Protein AF-A0A1I5MPV5-F1 (afdb_monomer)

pLDDT: mean 90.68, std 7.46, range [56.19, 98.19]

Mean predicted aligned error: 5.17 Å

Sequence (100 aa):
MLGVLQIGEAIRPFLQAYEMVGAALGLFIAYLAYRGYRRNDSRPMLYLAIGFGIILGLPVPIVVITLLFPSLSEPLVQALIQTLEIAGLLCIIYALRMEP

InterPro domains:
  IPR055943 Protein of unknown function DUF7521 [PF24365] (19-96)

Structure (mmCIF, N/CA/C/O backbone):
data_AF-A0A1I5MPV5-F1
#
_entry.id   AF-A0A1I5MPV5-F1
#
loop_
_atom_site.group_PDB
_atom_site.id
_atom_site.type_symbol
_atom_site.label_atom_id
_atom_site.label_alt_id
_atom_site.label_comp_id
_atom_site.label_asym_id
_atom_site.label_entity_id
_atom_site.label_seq_id
_atom_site.pdbx_PDB_ins_code
_a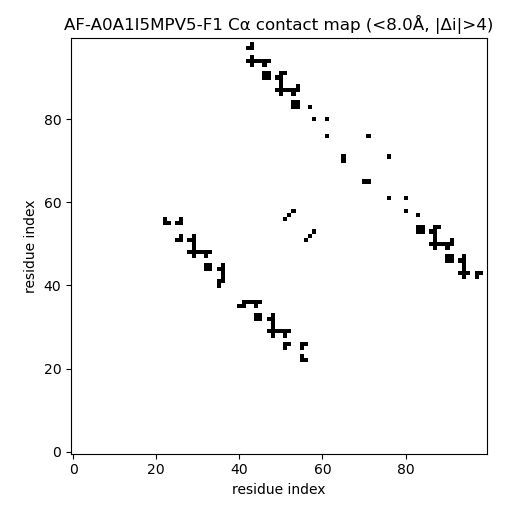tom_site.Cartn_x
_atom_site.Cartn_y
_atom_site.Cartn_z
_atom_site.occupancy
_atom_site.B_iso_or_equiv
_atom_site.auth_seq_id
_atom_site.auth_comp_id
_atom_site.auth_asym_id
_atom_site.auth_atom_id
_atom_site.pdbx_PDB_model_num
ATOM 1 N N . MET A 1 1 ? 27.837 -17.923 -14.573 1.00 62.72 1 MET A N 1
ATOM 2 C CA . MET A 1 1 ? 27.013 -16.691 -14.611 1.00 62.72 1 MET A CA 1
ATOM 3 C C . MET A 1 1 ? 25.720 -16.854 -15.415 1.00 62.72 1 MET A C 1
ATOM 5 O O . MET A 1 1 ? 24.689 -16.462 -14.894 1.00 62.72 1 MET A O 1
ATOM 9 N N . LEU A 1 2 ? 25.722 -17.487 -16.601 1.00 68.06 2 LEU A N 1
ATOM 10 C CA . LEU A 1 2 ? 24.506 -17.680 -17.423 1.00 68.06 2 LEU A CA 1
ATOM 11 C C . LEU A 1 2 ? 23.365 -18.451 -16.723 1.00 68.06 2 LEU A C 1
ATOM 13 O O . LEU A 1 2 ? 22.214 -18.041 -16.815 1.00 68.06 2 LEU A O 1
ATOM 17 N N . GLY A 1 3 ? 23.676 -19.499 -15.950 1.00 73.50 3 GLY A N 1
ATOM 18 C CA . GLY A 1 3 ? 22.652 -20.263 -15.217 1.00 73.50 3 GLY A CA 1
ATOM 19 C C . GLY A 1 3 ? 21.929 -19.471 -14.116 1.00 73.50 3 GLY A C 1
ATOM 20 O O . GLY A 1 3 ? 20.740 -19.667 -13.910 1.00 73.50 3 GLY A O 1
ATOM 21 N N . VAL A 1 4 ? 22.609 -18.530 -13.448 1.00 71.44 4 VAL A N 1
ATOM 22 C CA . VAL A 1 4 ? 22.002 -17.690 -12.392 1.00 71.44 4 VAL A CA 1
ATOM 23 C C . VAL A 1 4 ? 21.031 -16.671 -12.991 1.00 71.44 4 VAL A C 1
ATOM 25 O O . VAL A 1 4 ? 19.954 -16.458 -12.445 1.00 71.44 4 VAL A O 1
ATOM 28 N N . LEU A 1 5 ? 21.379 -16.088 -14.144 1.00 76.12 5 LEU A N 1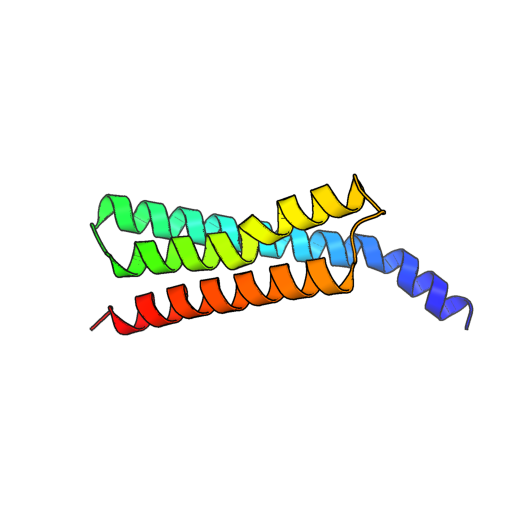
ATOM 29 C CA . LEU A 1 5 ? 20.504 -15.159 -14.867 1.00 76.12 5 LEU A CA 1
ATOM 30 C C . LEU A 1 5 ? 19.230 -15.860 -15.361 1.00 76.12 5 LEU A C 1
ATOM 32 O O . LEU A 1 5 ? 18.139 -15.318 -15.229 1.00 76.12 5 LEU A O 1
ATOM 36 N N . GLN A 1 6 ? 19.357 -17.094 -15.854 1.00 78.94 6 GLN A N 1
ATOM 37 C CA . GLN A 1 6 ? 18.223 -17.885 -16.336 1.00 78.94 6 GLN A CA 1
ATOM 38 C C . GLN A 1 6 ? 17.263 -18.298 -15.207 1.00 78.94 6 GLN A C 1
ATOM 40 O O . GLN A 1 6 ? 16.048 -18.288 -15.393 1.00 78.94 6 GLN A O 1
ATOM 45 N N . ILE A 1 7 ? 17.801 -18.610 -14.024 1.00 79.88 7 ILE A N 1
ATOM 46 C CA . ILE A 1 7 ? 17.002 -18.867 -12.818 1.00 79.88 7 ILE A CA 1
ATOM 47 C C . ILE A 1 7 ? 16.273 -17.590 -12.372 1.00 79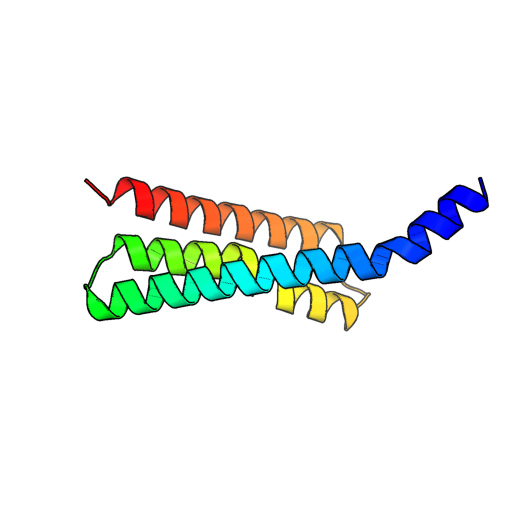.88 7 ILE A C 1
ATOM 49 O O . ILE A 1 7 ? 15.095 -17.653 -12.030 1.00 79.88 7 ILE A O 1
ATOM 53 N N . GLY A 1 8 ? 16.941 -16.432 -12.423 1.00 78.62 8 GLY A N 1
ATOM 54 C CA . GLY A 1 8 ? 16.335 -15.140 -12.096 1.00 78.62 8 GLY A CA 1
ATOM 55 C C . GLY A 1 8 ? 15.103 -14.840 -12.951 1.00 78.62 8 GLY A C 1
ATOM 56 O O . GLY A 1 8 ? 14.029 -14.587 -12.409 1.00 78.62 8 GLY A O 1
ATOM 57 N N . GLU A 1 9 ? 15.224 -14.949 -14.276 1.00 84.75 9 GLU A N 1
ATOM 58 C CA . GLU A 1 9 ? 14.111 -14.703 -15.205 1.00 84.75 9 GLU A CA 1
ATOM 59 C C . GLU A 1 9 ? 12.943 -15.687 -15.025 1.00 84.75 9 GLU A C 1
ATOM 61 O O . GLU A 1 9 ? 11.784 -15.290 -15.126 1.00 84.75 9 GLU A O 1
ATOM 66 N N . ALA A 1 10 ? 13.224 -16.950 -14.688 1.00 86.94 10 ALA A N 1
ATOM 67 C CA . ALA A 1 10 ? 12.181 -17.942 -14.434 1.00 86.94 10 ALA A CA 1
ATOM 68 C C . ALA A 1 10 ? 11.373 -17.653 -13.154 1.00 86.94 10 ALA A C 1
ATOM 70 O O . ALA A 1 10 ? 10.197 -18.006 -13.082 1.00 86.94 10 ALA A O 1
ATOM 71 N N . ILE A 1 11 ? 11.987 -17.018 -12.148 1.00 89.94 11 ILE A N 1
ATOM 72 C CA . ILE A 1 11 ? 11.383 -16.794 -10.825 1.00 89.94 11 ILE A CA 1
ATOM 73 C C . ILE A 1 11 ? 10.679 -15.431 -10.725 1.00 89.94 11 ILE A C 1
ATOM 75 O O . ILE A 1 11 ? 9.689 -15.319 -10.002 1.00 89.94 11 ILE A O 1
ATOM 79 N N . ARG A 1 12 ? 11.116 -14.411 -11.477 1.00 87.75 12 ARG A N 1
ATOM 80 C CA . ARG A 1 12 ? 10.491 -13.070 -11.511 1.00 87.75 12 ARG A CA 1
ATOM 81 C C . ARG A 1 12 ? 8.951 -13.074 -11.548 1.00 87.75 12 ARG A C 1
ATOM 83 O O . ARG A 1 12 ? 8.362 -12.435 -10.677 1.00 87.75 12 ARG A O 1
ATOM 90 N N . PRO A 1 13 ? 8.273 -13.781 -12.476 1.00 87.00 13 PRO A N 1
ATOM 91 C CA . PRO A 1 13 ? 6.810 -13.753 -12.531 1.00 87.00 13 PRO A CA 1
ATOM 92 C C . PRO A 1 13 ? 6.162 -14.386 -11.294 1.00 87.00 13 PRO A C 1
ATOM 94 O O . PRO A 1 13 ? 5.105 -13.935 -10.860 1.00 87.00 13 PRO A O 1
ATOM 97 N N . PHE A 1 14 ? 6.798 -15.397 -10.694 1.00 90.06 14 PHE A N 1
ATOM 98 C CA . PHE A 1 14 ? 6.311 -16.013 -9.460 1.00 90.06 14 PHE A CA 1
ATOM 99 C C . PHE A 1 14 ? 6.428 -15.066 -8.266 1.00 90.06 14 PHE A C 1
ATOM 101 O O . PHE A 1 14 ? 5.496 -14.994 -7.469 1.00 90.06 14 PHE A O 1
ATOM 108 N N . LEU A 1 15 ? 7.532 -14.319 -8.156 1.00 89.00 15 LEU A N 1
ATOM 109 C CA . LEU A 1 15 ? 7.698 -13.302 -7.111 1.00 89.00 15 LEU A CA 1
ATOM 110 C C . LEU A 1 15 ? 6.649 -12.202 -7.248 1.00 89.00 15 LEU A C 1
ATOM 112 O O . LEU A 1 15 ? 5.967 -11.883 -6.280 1.00 89.00 15 LEU A O 1
ATOM 116 N N . GLN A 1 16 ? 6.442 -11.705 -8.466 1.00 84.19 16 GLN A N 1
ATOM 117 C CA . GLN A 1 16 ? 5.431 -10.689 -8.734 1.00 84.19 16 GLN A CA 1
ATOM 118 C C . GLN A 1 16 ? 4.014 -11.196 -8.422 1.00 84.19 16 GLN A C 1
ATOM 120 O O . GLN A 1 16 ? 3.211 -10.481 -7.824 1.00 84.19 16 GLN A O 1
ATOM 125 N N . ALA A 1 17 ? 3.696 -12.442 -8.784 1.00 87.88 17 ALA A N 1
ATOM 126 C CA . ALA A 1 17 ? 2.415 -13.054 -8.444 1.00 87.88 17 ALA A CA 1
ATOM 127 C C . ALA A 1 17 ? 2.235 -13.198 -6.923 1.00 87.88 17 ALA A C 1
ATOM 129 O O . ALA A 1 17 ? 1.167 -12.884 -6.400 1.00 87.88 17 ALA A O 1
ATOM 130 N N . TYR A 1 18 ? 3.275 -13.631 -6.207 1.00 90.31 18 TYR A N 1
ATOM 131 C CA . TYR A 1 18 ? 3.270 -13.733 -4.748 1.00 90.31 18 TYR A CA 1
ATOM 132 C C . TYR A 1 18 ? 3.033 -12.370 -4.075 1.00 90.31 18 TYR A C 1
ATOM 134 O O . TYR A 1 18 ? 2.197 -12.261 -3.177 1.00 90.31 18 TYR A O 1
ATOM 142 N N . GLU A 1 19 ? 3.691 -11.315 -4.556 1.00 86.56 19 GLU A N 1
ATOM 143 C CA . GLU A 1 19 ? 3.485 -9.942 -4.085 1.00 86.56 19 GLU A CA 1
ATOM 144 C C . GLU A 1 19 ? 2.052 -9.454 -4.342 1.00 86.56 19 GLU A C 1
ATOM 146 O O . GLU A 1 19 ? 1.419 -8.893 -3.446 1.00 86.56 19 GLU A O 1
ATOM 151 N N . MET A 1 20 ? 1.496 -9.730 -5.529 1.00 85.94 20 MET A N 1
ATOM 152 C CA . MET A 1 20 ? 0.111 -9.381 -5.870 1.00 85.94 20 MET A CA 1
ATOM 153 C C . MET A 1 20 ? -0.899 -10.074 -4.947 1.00 85.94 20 MET A C 1
ATOM 155 O O . MET A 1 20 ? -1.880 -9.455 -4.533 1.00 85.94 20 MET A O 1
ATOM 159 N N . VAL A 1 21 ? -0.660 -11.341 -4.591 1.00 91.62 21 VAL A N 1
ATOM 160 C CA . VAL A 1 21 ? -1.492 -12.069 -3.620 1.00 91.62 21 VAL A CA 1
ATOM 161 C C . VAL A 1 21 ? -1.419 -11.402 -2.245 1.00 91.62 21 VAL A C 1
ATOM 163 O O . VAL A 1 21 ? -2.458 -11.189 -1.620 1.00 91.62 21 VAL A O 1
ATOM 166 N N . GLY A 1 22 ? -0.222 -11.018 -1.793 1.00 90.44 22 GLY A N 1
ATOM 167 C CA . GLY A 1 22 ? -0.038 -10.273 -0.546 1.00 90.44 22 GLY A CA 1
ATOM 168 C C . GLY A 1 22 ? -0.800 -8.943 -0.538 1.00 90.44 22 GLY A C 1
ATOM 169 O O . GLY A 1 22 ? -1.544 -8.659 0.405 1.00 90.44 22 GLY A O 1
ATOM 170 N N . ALA A 1 23 ? -0.690 -8.165 -1.618 1.00 88.25 23 ALA A N 1
ATOM 171 C CA . ALA A 1 23 ? -1.407 -6.903 -1.778 1.00 88.25 23 ALA A CA 1
ATOM 172 C C . ALA A 1 23 ? -2.933 -7.104 -1.769 1.00 88.25 23 ALA A C 1
ATOM 174 O O . ALA A 1 23 ? -3.650 -6.389 -1.068 1.00 88.25 23 ALA A O 1
ATOM 175 N N . ALA A 1 24 ? -3.434 -8.117 -2.485 1.00 91.56 24 ALA A N 1
ATOM 176 C CA . ALA A 1 24 ? -4.855 -8.451 -2.524 1.00 91.56 24 ALA A CA 1
ATOM 177 C C . ALA A 1 24 ? -5.393 -8.851 -1.142 1.00 91.56 24 ALA A C 1
ATOM 179 O O . ALA A 1 24 ? -6.459 -8.386 -0.734 1.00 91.56 24 ALA A O 1
ATOM 180 N N . LEU A 1 25 ? -4.648 -9.673 -0.397 1.00 94.50 25 LEU A N 1
ATOM 181 C CA . LEU A 1 25 ? -5.028 -10.075 0.956 1.00 94.50 25 LEU A CA 1
ATOM 182 C C . LEU A 1 25 ? -5.053 -8.886 1.912 1.00 94.50 25 LEU A C 1
ATOM 184 O O . LEU A 1 25 ? -6.004 -8.745 2.676 1.00 94.50 25 LEU A O 1
ATOM 188 N N . GLY A 1 26 ? -4.062 -7.999 1.871 1.00 91.69 26 GLY A N 1
ATOM 189 C CA . GLY A 1 26 ? -4.079 -6.848 2.764 1.00 91.69 26 GLY A CA 1
ATOM 190 C C . GLY A 1 26 ? -5.098 -5.768 2.361 1.00 91.69 26 GLY A C 1
ATOM 191 O O . GLY A 1 26 ? -5.676 -5.132 3.240 1.00 91.69 26 GLY A O 1
ATOM 192 N N . LEU A 1 27 ? -5.452 -5.638 1.076 1.00 94.00 27 LEU A N 1
ATOM 193 C CA . LEU A 1 27 ? -6.634 -4.872 0.652 1.00 94.00 27 LEU A CA 1
ATOM 194 C C . LEU A 1 27 ? -7.939 -5.510 1.140 1.00 94.00 27 LEU A C 1
ATOM 196 O O . LEU A 1 27 ? -8.864 -4.807 1.551 1.00 94.00 27 LEU A O 1
ATOM 200 N N . PHE A 1 28 ? -8.016 -6.840 1.149 1.00 96.25 28 PHE A N 1
ATOM 201 C CA . PHE A 1 28 ? -9.144 -7.546 1.741 1.00 96.25 28 PHE A CA 1
ATOM 202 C C . PHE A 1 28 ? -9.233 -7.293 3.254 1.00 96.25 28 PHE A C 1
ATOM 204 O O . PHE A 1 28 ? -10.322 -7.027 3.761 1.00 96.25 28 PHE A O 1
ATOM 211 N N . ILE A 1 29 ? -8.103 -7.259 3.970 1.00 94.44 29 ILE A N 1
ATOM 212 C CA . ILE A 1 29 ? -8.047 -6.846 5.382 1.00 94.44 29 ILE A CA 1
ATOM 213 C C . ILE A 1 29 ? -8.529 -5.397 5.545 1.00 94.44 29 ILE A C 1
ATOM 215 O O . ILE A 1 29 ? -9.351 -5.136 6.424 1.00 94.44 29 ILE A O 1
ATOM 219 N N . ALA A 1 30 ? -8.107 -4.471 4.677 1.00 95.56 30 ALA A N 1
ATOM 220 C CA . ALA A 1 30 ? -8.592 -3.088 4.687 1.00 95.56 30 ALA A CA 1
ATOM 221 C C . ALA A 1 30 ? -10.121 -3.018 4.523 1.00 95.56 30 ALA A C 1
ATOM 223 O O . ALA A 1 30 ? -10.801 -2.294 5.253 1.00 95.56 30 ALA A O 1
ATOM 224 N N . TYR A 1 31 ? -10.682 -3.821 3.612 1.00 96.06 31 TYR A N 1
ATOM 225 C CA . TYR A 1 31 ? -12.127 -3.936 3.426 1.00 96.06 31 TYR A CA 1
ATOM 226 C C . TYR A 1 31 ? -12.834 -4.491 4.671 1.00 96.06 31 TYR A C 1
ATOM 228 O O . TYR A 1 31 ? -13.876 -3.966 5.076 1.00 96.06 31 TYR A O 1
ATOM 236 N N . LEU A 1 32 ? -12.277 -5.525 5.309 1.00 95.06 32 LEU A N 1
ATOM 237 C CA . LEU A 1 32 ? -12.823 -6.075 6.551 1.00 95.06 32 LEU A CA 1
ATOM 238 C C . LEU A 1 32 ? -12.788 -5.048 7.688 1.00 95.06 32 LEU A C 1
ATOM 240 O O . LEU A 1 32 ? -13.787 -4.909 8.395 1.00 95.06 32 LEU A O 1
ATOM 244 N N . ALA A 1 33 ? -11.698 -4.291 7.822 1.00 93.88 33 ALA A N 1
ATOM 245 C CA . ALA A 1 33 ? -11.571 -3.210 8.795 1.00 93.88 33 ALA A CA 1
ATOM 246 C C . ALA A 1 33 ? -12.602 -2.099 8.536 1.00 93.88 33 ALA A C 1
ATOM 248 O O . ALA A 1 33 ? -13.300 -1.683 9.459 1.00 93.88 33 ALA A O 1
ATOM 249 N N . TYR A 1 34 ? -12.805 -1.698 7.276 1.00 95.25 34 TYR A N 1
ATOM 250 C CA . TYR A 1 34 ? -13.847 -0.734 6.908 1.00 95.25 34 TYR A CA 1
ATOM 251 C C . TYR A 1 34 ? -15.259 -1.252 7.219 1.00 95.25 34 TYR A C 1
ATOM 253 O O . TYR A 1 34 ? -16.104 -0.526 7.748 1.00 95.25 34 TYR A O 1
ATOM 261 N N . ARG A 1 35 ? -15.531 -2.531 6.936 1.00 94.69 35 ARG A N 1
ATOM 262 C CA . ARG A 1 35 ? -16.808 -3.168 7.281 1.00 94.69 35 ARG A CA 1
ATOM 263 C C . ARG A 1 35 ? -17.013 -3.236 8.797 1.00 94.69 35 ARG A C 1
ATOM 265 O O . ARG A 1 35 ? -18.141 -3.058 9.251 1.00 94.69 35 ARG A O 1
ATOM 272 N N . GLY A 1 36 ? -15.951 -3.489 9.561 1.00 93.06 36 GLY A N 1
ATOM 273 C CA . GLY A 1 36 ? -15.944 -3.448 11.023 1.00 93.06 36 GLY A CA 1
ATOM 274 C C . GLY A 1 36 ? -16.237 -2.047 11.555 1.00 93.06 36 GLY A C 1
ATOM 275 O O . GLY A 1 36 ? -17.133 -1.895 12.384 1.00 93.06 36 GLY A O 1
ATOM 276 N N . TYR A 1 37 ? -15.583 -1.025 10.994 1.00 93.12 37 TYR A N 1
ATOM 277 C CA . TYR A 1 37 ? -15.866 0.383 11.272 1.00 93.12 37 TYR A CA 1
ATOM 278 C C . TYR A 1 37 ? -17.343 0.712 11.039 1.00 93.12 37 TYR A C 1
ATOM 280 O O . TYR A 1 37 ? -18.006 1.196 11.946 1.00 93.12 37 TYR A O 1
ATOM 288 N N . ARG A 1 38 ? -17.898 0.365 9.872 1.00 92.19 38 ARG A N 1
ATOM 289 C CA . ARG A 1 38 ? -19.300 0.667 9.542 1.00 92.19 38 ARG A CA 1
ATOM 290 C C . ARG A 1 38 ? -20.318 -0.063 10.429 1.00 92.19 38 ARG A C 1
ATOM 292 O O . ARG A 1 38 ? -21.458 0.375 10.526 1.00 92.19 38 ARG A O 1
ATOM 299 N N . ARG A 1 39 ? -19.953 -1.210 11.007 1.00 91.94 39 ARG A N 1
ATOM 300 C CA . ARG A 1 39 ? -20.852 -2.013 11.855 1.00 91.94 39 ARG A CA 1
ATOM 301 C C . ARG A 1 39 ? -20.800 -1.632 13.327 1.00 91.94 39 ARG A C 1
ATOM 303 O O . ARG A 1 39 ? -21.818 -1.745 13.995 1.00 91.94 39 ARG A O 1
ATOM 310 N N . ASN A 1 40 ? -19.626 -1.241 13.810 1.00 89.31 40 ASN A N 1
ATOM 311 C CA . ASN A 1 40 ? -19.362 -1.049 15.235 1.00 89.31 40 ASN A CA 1
ATOM 312 C C . ASN A 1 40 ? -19.004 0.407 15.586 1.00 89.31 40 ASN A C 1
ATOM 314 O O . ASN A 1 40 ? -18.637 0.667 16.726 1.00 89.31 40 ASN A O 1
ATOM 318 N N . ASP A 1 41 ? -19.010 1.325 14.609 1.00 85.31 41 ASP A N 1
ATOM 319 C CA . ASP A 1 41 ? -18.568 2.727 14.722 1.00 85.31 41 ASP A CA 1
ATOM 320 C C . ASP A 1 41 ? -17.187 2.902 15.390 1.00 85.31 41 ASP A C 1
ATOM 322 O O . ASP A 1 41 ? -16.849 3.945 15.959 1.00 85.31 41 ASP A O 1
ATOM 326 N N . SER A 1 42 ? -16.344 1.868 15.289 1.00 88.44 42 SER A N 1
ATOM 327 C CA . SER A 1 42 ? -15.012 1.843 15.886 1.00 88.44 42 SER A CA 1
ATOM 328 C C . SER A 1 42 ? -14.062 2.721 15.079 1.00 88.44 42 SER A C 1
ATOM 330 O O . SER A 1 42 ? -13.549 2.318 14.032 1.00 88.44 42 SER A O 1
ATOM 332 N N . ARG A 1 43 ? -13.816 3.939 15.573 1.00 90.94 43 ARG A N 1
ATOM 333 C CA . ARG A 1 43 ? -12.847 4.878 14.986 1.00 90.94 43 ARG A CA 1
ATOM 334 C C . ARG A 1 43 ? -11.464 4.244 14.757 1.00 90.94 43 ARG A C 1
ATOM 336 O O . ARG A 1 43 ? -10.952 4.440 13.656 1.00 90.94 43 ARG A O 1
ATOM 343 N N . PRO A 1 44 ? -10.888 3.444 15.681 1.00 93.00 44 PRO A N 1
ATOM 344 C CA . PRO A 1 44 ? -9.640 2.719 15.425 1.00 93.00 44 PRO A CA 1
ATOM 345 C C . PRO A 1 44 ? -9.657 1.887 14.135 1.00 93.00 44 PRO A C 1
ATOM 347 O O . PRO A 1 44 ? -8.741 1.980 13.316 1.00 93.00 44 PRO A O 1
ATOM 350 N N . MET A 1 45 ? -10.742 1.146 13.880 1.00 94.12 45 MET A N 1
ATOM 351 C CA . MET A 1 45 ? -10.858 0.297 12.688 1.00 94.12 45 MET A CA 1
ATOM 352 C C . MET A 1 45 ? -10.847 1.095 11.376 1.00 94.12 45 MET A C 1
ATOM 354 O O . MET A 1 45 ? -10.368 0.589 10.361 1.00 94.12 45 MET A O 1
ATOM 358 N N . LEU A 1 46 ? -11.324 2.345 11.381 1.00 94.12 46 LEU A N 1
ATOM 359 C CA . LEU A 1 46 ? -11.243 3.218 10.208 1.00 94.12 46 LEU A CA 1
ATOM 360 C C . LEU A 1 46 ? -9.791 3.580 9.882 1.00 94.12 46 LEU A C 1
ATOM 362 O O . LEU A 1 46 ? -9.389 3.498 8.725 1.00 94.12 46 LEU A O 1
ATOM 366 N N . TYR A 1 47 ? -8.998 3.953 10.887 1.00 95.94 47 TYR A N 1
ATOM 367 C CA . TYR A 1 47 ? -7.588 4.299 10.686 1.00 95.94 47 TYR A CA 1
ATOM 368 C C . TYR A 1 47 ? -6.754 3.088 10.257 1.00 95.94 47 TYR A C 1
ATOM 370 O O . TYR A 1 47 ? -5.877 3.233 9.407 1.00 95.94 47 TYR A O 1
ATOM 378 N N . LEU A 1 48 ? -7.086 1.889 10.749 1.00 95.19 48 LEU A N 1
ATOM 379 C CA . LEU A 1 48 ? -6.541 0.628 10.234 1.00 95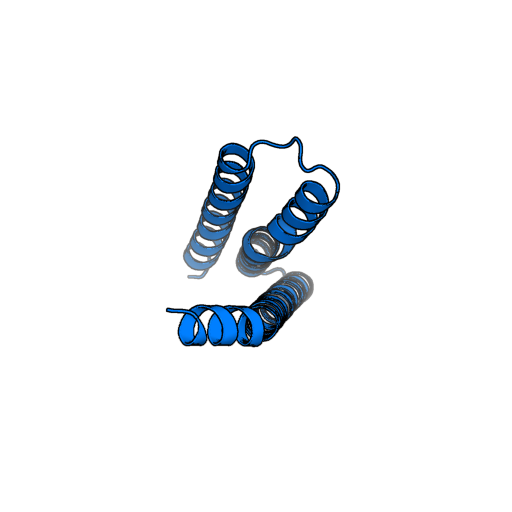.19 48 LEU A CA 1
ATOM 380 C C . LEU A 1 48 ? -6.873 0.433 8.750 1.00 95.19 48 LEU A C 1
ATOM 382 O O . LEU A 1 48 ? -5.976 0.175 7.949 1.00 95.19 48 LEU A O 1
ATOM 386 N N . ALA A 1 49 ? -8.144 0.595 8.368 1.00 96.19 49 ALA A N 1
ATOM 387 C CA . ALA A 1 49 ? -8.577 0.457 6.979 1.00 96.19 49 ALA A CA 1
ATOM 388 C C . ALA A 1 49 ? -7.873 1.460 6.051 1.00 96.19 49 ALA A C 1
ATOM 390 O O . ALA A 1 49 ? -7.412 1.084 4.975 1.00 96.19 49 ALA A O 1
ATOM 391 N N . ILE A 1 50 ? -7.750 2.719 6.484 1.00 96.88 50 ILE A N 1
ATOM 392 C CA . ILE A 1 50 ? -7.032 3.768 5.752 1.00 96.88 50 ILE A CA 1
ATOM 393 C C . ILE A 1 50 ? -5.551 3.408 5.626 1.00 96.88 50 ILE A C 1
ATOM 395 O O . ILE A 1 50 ? -5.011 3.478 4.528 1.00 96.88 50 ILE A O 1
ATOM 399 N N . GLY A 1 51 ? -4.904 2.978 6.711 1.00 96.56 51 GLY A N 1
ATOM 400 C CA . GLY A 1 51 ? -3.488 2.618 6.706 1.00 96.56 51 GLY A CA 1
ATOM 401 C C . GLY A 1 51 ? -3.167 1.486 5.732 1.00 96.56 51 GLY A C 1
ATOM 402 O O . GLY A 1 51 ? -2.311 1.651 4.865 1.00 96.56 51 GLY A O 1
ATOM 403 N N . PHE A 1 52 ? -3.909 0.375 5.794 1.00 95.88 52 PHE A N 1
ATOM 404 C CA . PHE A 1 52 ? -3.761 -0.717 4.826 1.00 95.88 52 PHE A CA 1
ATOM 405 C C . PHE A 1 52 ? -4.120 -0.289 3.398 1.00 95.88 52 PHE A C 1
ATOM 407 O O . PHE A 1 52 ? -3.430 -0.673 2.454 1.00 95.88 52 PHE A O 1
ATOM 414 N N . GLY A 1 53 ? -5.162 0.530 3.227 1.00 95.56 53 GLY A N 1
ATOM 415 C CA . GLY A 1 53 ? -5.545 1.077 1.926 1.00 95.56 53 GLY A CA 1
ATOM 416 C C . GLY A 1 53 ? -4.442 1.932 1.301 1.00 95.56 53 GLY A C 1
ATOM 417 O O . GLY A 1 53 ? -4.182 1.802 0.110 1.00 95.56 53 GLY A O 1
ATOM 418 N N . ILE A 1 54 ? -3.748 2.747 2.098 1.00 96.06 54 ILE A N 1
ATOM 419 C CA . ILE A 1 54 ? -2.605 3.545 1.646 1.00 96.06 54 ILE A CA 1
ATOM 420 C C . ILE A 1 54 ? -1.422 2.640 1.308 1.00 96.06 54 ILE A C 1
ATOM 422 O O . ILE A 1 54 ? -0.931 2.714 0.191 1.00 96.06 54 ILE A O 1
ATOM 426 N N . ILE A 1 55 ? -0.986 1.776 2.230 1.00 95.75 55 ILE A N 1
ATOM 427 C CA . ILE A 1 55 ? 0.230 0.960 2.050 1.00 95.75 55 ILE A CA 1
ATOM 428 C C . ILE A 1 55 ? 0.092 0.002 0.863 1.00 95.75 55 ILE A C 1
ATOM 430 O O . ILE A 1 55 ? 1.050 -0.217 0.135 1.00 95.75 55 ILE A O 1
ATOM 434 N N . LEU A 1 56 ? -1.092 -0.577 0.655 1.00 93.38 56 LEU A N 1
ATOM 435 C CA . LEU A 1 56 ? -1.270 -1.659 -0.316 1.00 93.38 56 LEU A CA 1
ATOM 436 C C . LEU A 1 56 ? -2.060 -1.242 -1.551 1.00 93.38 56 LEU A C 1
ATOM 438 O O . LEU A 1 56 ? -1.878 -1.814 -2.620 1.00 93.38 56 LEU A O 1
ATOM 442 N N . GLY A 1 57 ? -2.953 -0.264 -1.415 1.00 91.94 57 GLY A N 1
ATOM 443 C CA . GLY A 1 57 ? -3.824 0.175 -2.498 1.00 91.94 57 GLY A CA 1
ATOM 444 C C . GLY A 1 57 ? -3.225 1.276 -3.357 1.00 91.94 57 GLY A C 1
ATOM 445 O O . GLY A 1 57 ? -3.369 1.220 -4.573 1.00 91.94 57 GLY A O 1
ATOM 446 N N . LEU A 1 58 ? -2.559 2.269 -2.759 1.00 92.69 58 LEU A N 1
ATOM 447 C CA . LEU A 1 58 ? -2.064 3.441 -3.493 1.00 92.69 58 LEU A CA 1
ATOM 448 C C . LEU A 1 58 ? -0.803 3.168 -4.337 1.00 92.69 58 LEU A C 1
ATOM 450 O O . LEU A 1 58 ? -0.713 3.741 -5.423 1.00 92.69 58 LEU A O 1
ATOM 454 N N . PRO A 1 59 ? 0.153 2.310 -3.929 1.00 91.62 59 PRO A N 1
ATOM 455 C CA . PRO A 1 59 ? 1.312 2.008 -4.767 1.00 91.62 59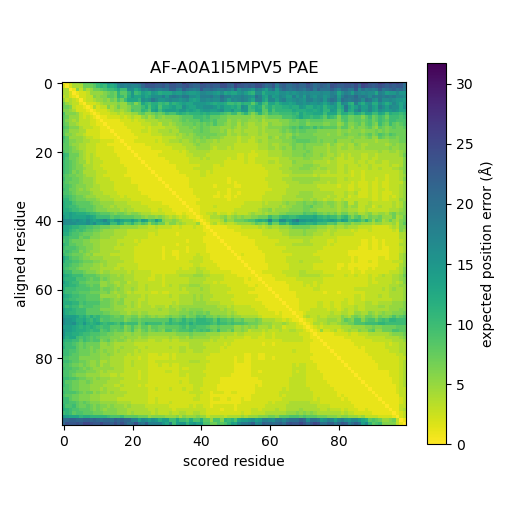 PRO A CA 1
ATOM 456 C C . PRO A 1 59 ? 0.956 1.314 -6.084 1.00 91.62 59 PRO A C 1
ATOM 458 O O . PRO A 1 59 ? 1.602 1.566 -7.096 1.00 91.62 59 PRO A O 1
ATOM 461 N N . VAL A 1 60 ? -0.101 0.494 -6.113 1.00 89.31 60 VAL A N 1
ATOM 462 C CA . VAL A 1 60 ? -0.522 -0.252 -7.314 1.00 89.31 60 VAL A CA 1
ATOM 463 C C . VAL A 1 60 ? -0.791 0.666 -8.518 1.00 89.31 60 VAL A C 1
ATOM 465 O O . VAL A 1 60 ? -0.138 0.483 -9.546 1.00 89.31 60 VAL A O 1
ATOM 468 N N . PRO A 1 61 ? -1.687 1.673 -8.452 1.00 90.75 61 PRO A N 1
ATOM 469 C CA . PRO A 1 61 ? -1.900 2.587 -9.568 1.00 90.75 61 PRO A CA 1
ATOM 470 C C . PRO A 1 61 ? -0.659 3.425 -9.889 1.00 90.75 61 PRO A C 1
ATOM 472 O O . PRO A 1 61 ? -0.452 3.738 -11.056 1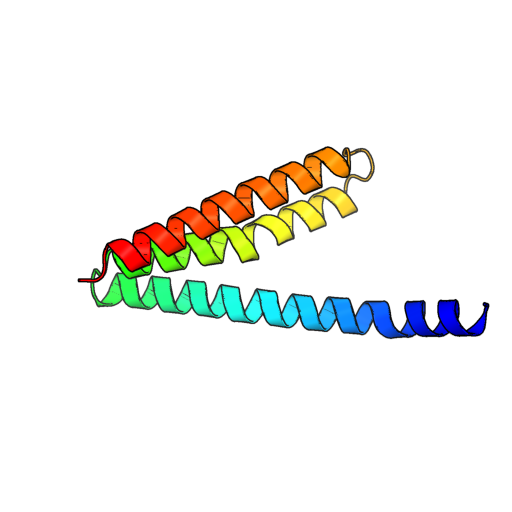.00 90.75 61 PRO A O 1
ATOM 475 N N . ILE A 1 62 ? 0.191 3.754 -8.907 1.00 91.69 62 ILE A N 1
ATOM 476 C CA . ILE A 1 62 ? 1.452 4.474 -9.156 1.00 91.69 62 ILE A CA 1
ATOM 477 C C . ILE A 1 62 ? 2.378 3.632 -10.042 1.00 91.69 62 ILE A C 1
ATOM 479 O O . ILE A 1 62 ? 2.879 4.137 -11.044 1.00 91.69 62 ILE A O 1
ATOM 483 N N . VAL A 1 63 ? 2.548 2.346 -9.727 1.00 88.50 63 VAL A N 1
ATOM 484 C CA . VAL A 1 63 ? 3.339 1.407 -10.538 1.00 88.50 63 VAL A CA 1
ATOM 485 C C . VAL A 1 63 ? 2.721 1.216 -11.925 1.00 88.50 63 VAL A C 1
ATOM 487 O O . VAL A 1 63 ? 3.426 1.206 -12.928 1.00 88.50 63 VAL A O 1
ATOM 490 N N . VAL A 1 64 ? 1.393 1.117 -12.027 1.00 89.19 64 VAL A N 1
ATOM 491 C CA . VAL A 1 64 ? 0.725 1.037 -13.337 1.00 89.19 64 VAL A CA 1
ATOM 492 C C . VAL A 1 64 ? 0.993 2.297 -14.169 1.00 89.19 64 VAL A C 1
ATOM 494 O O . VAL A 1 64 ? 1.280 2.196 -15.360 1.00 89.19 64 VAL A O 1
ATOM 497 N N . ILE A 1 65 ? 0.957 3.483 -13.556 1.00 91.12 65 ILE A N 1
ATOM 498 C CA . ILE A 1 65 ? 1.263 4.753 -14.227 1.00 91.12 65 ILE A CA 1
ATOM 499 C C . ILE A 1 65 ? 2.723 4.791 -14.692 1.00 91.12 65 ILE A C 1
ATOM 501 O O . ILE A 1 65 ? 2.975 5.223 -15.814 1.00 91.12 65 ILE A O 1
ATOM 505 N N . THR A 1 66 ? 3.687 4.319 -13.900 1.00 89.62 66 THR A N 1
ATOM 506 C CA . THR A 1 66 ? 5.097 4.315 -14.330 1.00 89.62 66 THR A CA 1
ATOM 507 C C . THR A 1 66 ? 5.374 3.354 -15.477 1.00 89.62 66 THR A C 1
ATOM 509 O O . THR A 1 66 ? 6.199 3.663 -16.335 1.00 89.62 66 THR A O 1
ATOM 512 N N . LEU A 1 67 ? 4.643 2.240 -15.556 1.00 88.12 67 LEU A N 1
ATOM 513 C CA . LEU A 1 67 ? 4.699 1.336 -16.706 1.00 88.12 67 LEU A CA 1
ATOM 514 C C . LEU A 1 67 ? 4.148 1.987 -17.984 1.00 88.12 67 LEU A C 1
ATOM 516 O O . LEU A 1 67 ? 4.667 1.739 -19.070 1.00 88.12 67 LEU A O 1
ATOM 520 N N . LEU A 1 68 ? 3.116 2.829 -17.862 1.00 92.38 68 LEU A N 1
ATOM 521 C CA . LEU A 1 68 ? 2.529 3.566 -18.988 1.00 92.38 68 LEU A CA 1
ATOM 522 C C . LEU A 1 68 ? 3.357 4.794 -19.398 1.00 92.38 68 LEU A C 1
ATOM 524 O O . LEU A 1 68 ? 3.341 5.176 -20.568 1.00 92.38 68 LEU A O 1
ATOM 528 N N . PHE A 1 69 ? 4.087 5.401 -18.458 1.00 92.62 69 PHE A N 1
ATOM 529 C CA . PHE A 1 69 ? 4.892 6.607 -18.669 1.00 92.62 69 PHE A CA 1
ATOM 530 C C . PHE A 1 69 ? 6.345 6.406 -18.198 1.00 92.62 69 PHE A C 1
ATOM 532 O O . PHE A 1 69 ? 6.723 6.889 -17.126 1.00 92.62 69 PHE A O 1
ATOM 539 N N . PRO A 1 70 ? 7.204 5.773 -19.021 1.00 87.25 70 PRO A N 1
ATOM 540 C CA . PRO A 1 70 ? 8.595 5.478 -18.658 1.00 87.25 70 PRO A CA 1
ATOM 541 C C . PRO A 1 70 ? 9.482 6.718 -18.466 1.00 87.25 70 PRO A C 1
ATOM 543 O O . PRO A 1 70 ? 10.614 6.605 -18.010 1.00 87.25 70 PRO A O 1
ATOM 546 N N . SER A 1 71 ? 8.998 7.909 -18.832 1.00 91.69 71 SER A N 1
ATOM 547 C CA . SER A 1 71 ? 9.705 9.183 -18.655 1.00 91.69 71 SER A CA 1
ATOM 548 C C . SER A 1 71 ? 9.697 9.701 -17.211 1.00 91.69 71 SER A C 1
ATOM 550 O O . SER A 1 71 ? 10.301 10.737 -16.933 1.00 91.69 71 SER A O 1
ATOM 552 N N . LEU A 1 72 ? 8.974 9.043 -16.299 1.00 90.31 72 LEU A N 1
ATOM 553 C CA . LEU A 1 72 ? 8.933 9.416 -14.887 1.00 90.31 72 LEU A CA 1
ATOM 554 C C . LEU A 1 72 ? 10.243 9.045 -14.179 1.00 90.31 72 LEU A C 1
ATOM 556 O O . LEU A 1 72 ? 10.830 7.995 -14.419 1.00 90.31 72 LEU A O 1
ATOM 560 N N . SER A 1 73 ? 10.690 9.912 -13.270 1.00 91.75 73 SER A N 1
ATOM 561 C CA . SER A 1 73 ? 11.882 9.671 -12.451 1.00 91.75 73 SER A CA 1
ATOM 562 C C . SER A 1 73 ? 11.629 8.535 -11.456 1.00 91.75 73 SER A C 1
ATOM 564 O O . SER A 1 73 ? 10.845 8.694 -10.518 1.00 91.75 73 SER A O 1
ATOM 566 N N . GLU A 1 74 ? 12.311 7.404 -11.642 1.00 91.06 74 GLU A N 1
ATOM 567 C CA . GLU A 1 74 ? 12.218 6.230 -10.763 1.00 91.06 74 GLU A CA 1
ATOM 568 C C . GLU A 1 74 ? 12.536 6.561 -9.287 1.00 91.06 74 GLU A C 1
ATOM 570 O O . GLU A 1 74 ? 11.712 6.228 -8.430 1.00 91.06 74 GLU A O 1
ATOM 575 N N . PRO A 1 75 ? 13.608 7.316 -8.952 1.00 94.88 75 PRO A N 1
ATOM 576 C CA . PRO A 1 75 ? 13.861 7.721 -7.567 1.00 94.88 75 PRO A CA 1
ATOM 577 C C . PRO A 1 75 ? 12.732 8.559 -6.954 1.00 94.88 75 PRO A C 1
ATOM 579 O O . PRO A 1 75 ? 12.423 8.414 -5.773 1.00 94.88 75 PRO A O 1
ATOM 582 N N . LEU A 1 76 ? 12.101 9.436 -7.745 1.00 94.00 76 LEU A N 1
ATOM 583 C CA . LEU A 1 76 ? 11.013 10.291 -7.265 1.00 94.00 76 LEU A CA 1
ATOM 584 C C . LEU A 1 76 ? 9.748 9.474 -6.982 1.00 94.00 76 LEU A C 1
ATOM 586 O O . LEU A 1 76 ? 9.093 9.675 -5.960 1.00 94.00 76 LEU A O 1
ATOM 590 N N . VAL A 1 77 ? 9.424 8.534 -7.870 1.00 94.12 77 VAL A N 1
ATOM 591 C CA . VAL A 1 77 ? 8.305 7.602 -7.695 1.00 94.12 77 VAL A CA 1
ATOM 592 C C . VAL A 1 77 ? 8.522 6.749 -6.449 1.00 94.12 77 VAL A C 1
ATOM 594 O O . VAL A 1 77 ? 7.615 6.608 -5.631 1.00 94.12 77 VAL A O 1
ATOM 597 N N . GLN A 1 78 ? 9.732 6.221 -6.265 1.00 95.00 78 GLN A N 1
ATOM 598 C CA . GLN A 1 78 ? 10.057 5.408 -5.100 1.00 95.00 78 GLN A CA 1
ATOM 599 C C . GLN A 1 78 ? 9.989 6.217 -3.797 1.00 95.00 78 GLN A C 1
ATOM 601 O O . GLN A 1 78 ? 9.490 5.716 -2.789 1.00 95.00 78 GLN A O 1
ATOM 606 N N . ALA A 1 79 ? 10.441 7.475 -3.804 1.00 96.50 79 ALA A N 1
ATOM 607 C CA . ALA A 1 79 ? 10.301 8.373 -2.659 1.00 96.50 79 ALA A CA 1
ATOM 608 C C . ALA A 1 79 ? 8.825 8.659 -2.324 1.00 96.50 79 ALA A C 1
ATOM 610 O O . ALA A 1 79 ? 8.449 8.680 -1.150 1.00 96.50 79 ALA A O 1
ATOM 611 N N . LEU A 1 80 ? 7.974 8.832 -3.341 1.00 95.94 80 LEU A N 1
ATOM 612 C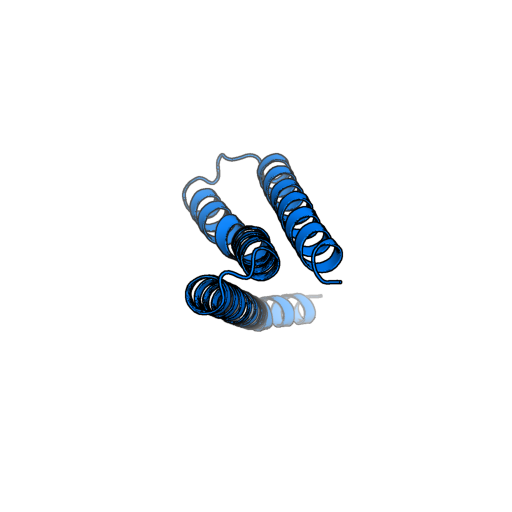 CA . LEU A 1 80 ? 6.531 9.000 -3.163 1.00 95.94 80 LEU A CA 1
ATOM 613 C C . LEU A 1 80 ? 5.891 7.753 -2.536 1.00 95.94 80 LEU A C 1
ATOM 615 O O . LEU A 1 80 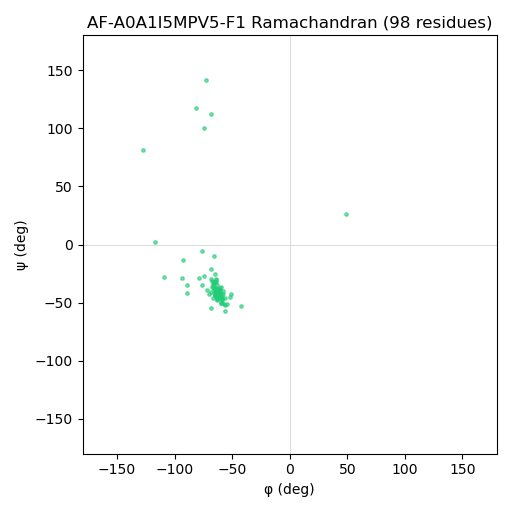? 5.151 7.884 -1.563 1.00 95.94 80 LEU A O 1
ATOM 619 N N . ILE A 1 81 ? 6.204 6.559 -3.051 1.00 95.69 81 ILE A N 1
ATOM 620 C CA . ILE A 1 81 ? 5.697 5.290 -2.506 1.00 95.69 81 ILE A CA 1
ATOM 621 C C . ILE A 1 81 ? 6.109 5.137 -1.036 1.00 95.69 81 ILE A C 1
ATOM 623 O O . ILE A 1 81 ? 5.245 4.938 -0.189 1.00 95.69 81 ILE A O 1
ATOM 627 N N . GLN A 1 82 ? 7.387 5.346 -0.703 1.00 97.19 82 GLN A N 1
ATOM 628 C CA . GLN A 1 82 ? 7.858 5.280 0.688 1.00 97.19 82 GLN A CA 1
ATOM 629 C C . GLN A 1 82 ? 7.172 6.310 1.597 1.00 97.19 82 GLN A C 1
ATOM 631 O O . GLN A 1 82 ? 6.840 6.018 2.744 1.00 97.19 82 GLN A O 1
ATOM 636 N N . THR A 1 83 ? 6.912 7.518 1.092 1.00 97.81 83 THR A N 1
ATOM 637 C CA . THR A 1 83 ? 6.192 8.548 1.855 1.00 97.81 83 THR A CA 1
ATOM 638 C C . THR A 1 83 ? 4.761 8.105 2.171 1.00 97.81 83 THR A C 1
ATOM 640 O O . THR A 1 83 ? 4.285 8.302 3.291 1.00 97.81 83 THR A O 1
ATOM 643 N N . LEU A 1 84 ? 4.081 7.475 1.208 1.00 97.12 84 LEU A N 1
ATOM 644 C CA . LEU A 1 84 ? 2.751 6.902 1.412 1.00 97.12 84 LEU A CA 1
ATOM 645 C C . LEU A 1 84 ? 2.789 5.755 2.422 1.00 97.12 84 LEU A C 1
ATOM 647 O O . LEU A 1 84 ? 1.948 5.713 3.317 1.00 97.12 84 LEU A O 1
ATOM 651 N N . GLU A 1 85 ? 3.779 4.869 2.338 1.00 96.81 85 GLU A N 1
ATOM 652 C CA . GLU A 1 85 ? 3.947 3.777 3.299 1.00 96.81 85 GLU A CA 1
ATOM 653 C C . GLU A 1 85 ? 4.112 4.303 4.727 1.00 96.81 85 GLU A C 1
ATOM 655 O O . GLU A 1 85 ? 3.402 3.861 5.631 1.00 96.81 85 GLU A O 1
ATOM 660 N N . ILE A 1 86 ? 4.970 5.308 4.927 1.00 98.19 86 ILE A N 1
ATOM 661 C CA . ILE A 1 86 ? 5.148 5.963 6.229 1.00 98.19 86 ILE A CA 1
ATOM 662 C C . ILE A 1 86 ? 3.824 6.565 6.714 1.00 98.19 86 ILE A C 1
ATOM 664 O O . ILE A 1 86 ? 3.444 6.362 7.868 1.00 98.19 86 ILE A O 1
ATOM 668 N N . ALA A 1 87 ? 3.091 7.272 5.850 1.00 98.00 87 ALA A N 1
ATOM 669 C CA . ALA A 1 87 ? 1.798 7.851 6.208 1.00 98.00 87 ALA A CA 1
ATOM 670 C C . ALA A 1 87 ? 0.776 6.773 6.613 1.00 98.00 87 ALA A C 1
ATOM 672 O O . ALA A 1 87 ? 0.082 6.921 7.620 1.00 98.00 87 ALA A O 1
ATOM 673 N N . GLY A 1 88 ? 0.719 5.660 5.880 1.00 97.38 88 GLY A N 1
ATOM 674 C CA . GLY A 1 88 ? -0.149 4.537 6.210 1.00 97.38 88 GLY A CA 1
ATOM 675 C C . GLY A 1 88 ? 0.245 3.847 7.520 1.00 97.38 88 GLY A C 1
ATOM 676 O O . GLY A 1 88 ? -0.630 3.518 8.321 1.00 97.38 88 GLY A O 1
ATOM 677 N N . LEU A 1 89 ? 1.544 3.705 7.801 1.00 97.81 89 LEU A N 1
ATOM 678 C CA . LEU A 1 89 ? 2.040 3.180 9.077 1.00 97.81 89 LEU A CA 1
ATOM 679 C C . LEU A 1 89 ? 1.659 4.095 10.245 1.00 97.81 89 LEU A C 1
ATOM 681 O O . LEU A 1 89 ? 1.231 3.606 11.290 1.00 97.81 89 LEU A O 1
ATOM 685 N N . LEU A 1 90 ? 1.738 5.416 10.066 1.00 98.19 90 LEU A N 1
ATOM 686 C CA . LEU A 1 90 ? 1.273 6.381 11.064 1.00 98.19 90 LEU A CA 1
ATOM 687 C C . LEU A 1 90 ? -0.234 6.244 11.328 1.00 98.19 90 LEU A C 1
ATOM 689 O O . LEU A 1 90 ? -0.647 6.307 12.487 1.00 98.19 90 LEU A O 1
ATOM 693 N N . CYS A 1 91 ? -1.050 5.993 10.298 1.00 96.75 91 CYS A N 1
ATOM 694 C CA . CYS A 1 91 ? -2.472 5.689 10.480 1.00 96.75 91 CYS A CA 1
ATOM 695 C C . CYS A 1 91 ? -2.687 4.413 11.308 1.00 96.75 91 CYS A C 1
ATOM 697 O O . CYS A 1 91 ? -3.516 4.417 12.217 1.00 96.75 91 CYS A O 1
ATOM 699 N N . ILE A 1 92 ? -1.926 3.346 11.048 1.00 95.75 92 ILE A N 1
ATOM 700 C CA . ILE A 1 92 ? -2.021 2.091 11.813 1.00 95.75 92 ILE A CA 1
ATOM 701 C C . ILE A 1 92 ? -1.599 2.306 13.272 1.00 95.75 92 ILE A C 1
ATOM 703 O O . ILE A 1 92 ? -2.295 1.867 14.184 1.00 95.75 92 ILE A O 1
ATOM 707 N N . ILE A 1 93 ? -0.501 3.025 13.518 1.00 96.50 93 ILE A N 1
ATOM 708 C CA . ILE A 1 93 ? -0.060 3.363 14.880 1.00 96.50 93 ILE A CA 1
ATOM 709 C C . ILE A 1 93 ? -1.135 4.175 15.606 1.00 96.50 93 ILE A C 1
ATOM 711 O O . ILE A 1 93 ? -1.422 3.910 16.773 1.00 96.50 93 ILE A 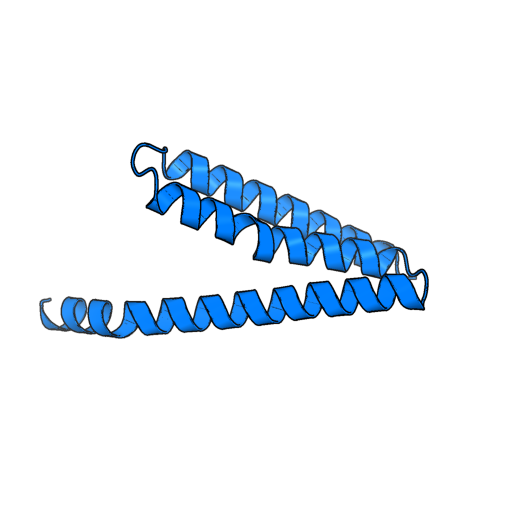O 1
ATOM 715 N N . TYR A 1 94 ? -1.737 5.152 14.925 1.00 96.06 94 TYR A N 1
ATOM 716 C CA . TYR A 1 94 ? -2.809 5.960 15.494 1.00 96.06 94 TYR A CA 1
ATOM 717 C C . TYR A 1 94 ? -4.036 5.112 15.845 1.00 96.06 94 TYR A C 1
ATOM 719 O O . TYR A 1 94 ? -4.597 5.285 16.923 1.00 96.06 94 TYR A O 1
ATOM 727 N N . ALA A 1 95 ? -4.409 4.160 14.983 1.00 94.50 95 ALA A N 1
ATOM 728 C CA . ALA A 1 95 ? -5.480 3.211 15.261 1.00 94.50 95 ALA A CA 1
ATOM 729 C C . ALA A 1 95 ? -5.219 2.430 16.556 1.00 94.50 95 ALA A C 1
ATOM 731 O O . ALA A 1 95 ? -6.047 2.453 17.460 1.00 94.50 95 ALA A O 1
ATOM 732 N N . LEU A 1 96 ? -4.036 1.818 16.676 1.00 93.06 96 LEU A N 1
ATOM 733 C CA . LEU A 1 96 ? -3.658 1.005 17.837 1.00 93.06 96 LEU A CA 1
ATOM 734 C C . LEU A 1 96 ? -3.537 1.825 19.126 1.00 93.06 96 LEU A C 1
ATOM 736 O O . LEU A 1 96 ? -3.830 1.331 20.205 1.00 93.06 96 LEU A O 1
ATOM 740 N N . ARG A 1 97 ? -3.128 3.095 19.031 1.00 94.44 97 ARG A N 1
ATOM 741 C CA . ARG A 1 97 ? -3.102 4.029 20.171 1.00 94.44 97 ARG A CA 1
ATOM 742 C C . ARG A 1 97 ? -4.494 4.413 20.671 1.00 94.44 97 ARG A C 1
ATOM 744 O O . ARG A 1 97 ? -4.607 4.927 21.780 1.00 94.44 97 ARG A O 1
ATOM 751 N N . MET A 1 98 ? -5.510 4.261 19.830 1.00 89.50 98 MET A N 1
ATOM 752 C CA . MET A 1 98 ? -6.882 4.676 20.104 1.00 89.50 98 MET A CA 1
ATOM 753 C C . MET A 1 98 ? -7.716 3.539 20.718 1.00 89.50 98 MET A C 1
ATOM 755 O O . MET A 1 98 ? -8.797 3.802 21.242 1.00 89.50 98 MET A O 1
ATOM 759 N N . GLU A 1 99 ? -7.215 2.302 20.673 1.00 72.88 99 GLU A N 1
ATOM 760 C CA . GLU A 1 99 ? -7.758 1.147 21.392 1.00 72.88 99 GLU A CA 1
ATOM 761 C C . GLU A 1 99 ? -7.247 1.178 22.854 1.00 72.88 99 GLU A C 1
ATOM 763 O O . GLU A 1 99 ? -6.030 1.182 23.053 1.00 72.88 99 GLU A O 1
ATOM 768 N N . PRO A 1 100 ? -8.130 1.293 23.870 1.00 56.19 100 PRO A N 1
ATOM 769 C CA . PRO A 1 100 ? -7.750 1.284 25.287 1.00 56.19 100 PRO A CA 1
ATOM 770 C C . PRO A 1 100 ? -7.427 -0.115 25.828 1.00 56.19 100 PRO A C 1
ATOM 772 O O . PRO A 1 100 ? -8.040 -1.099 25.355 1.00 56.19 100 PRO A O 1
#

Radius of gyration: 17.18 Å; Cα contacts (8 Å, |Δi|>4): 79; chains: 1; bounding box: 48×31×44 Å

Foldseek 3Di:
DVVVVVVVVVCVVVVVVVLVVVLVVLLVVLVVLVVVCVVPVQPLSPLLSQLSCQLRVVLVVLVVVCVVPVVDDPVVSVVVNVVSNVVSVVSNVVSVVSPD

Organism: NCBI:txid699431

Secondary structure (DSSP, 8-state):
-HHHHHHHHHHHHHHHHHHHHHHHHHHHHHHHHHHHHHHH--HHHHHHHHHHIIIIISHHHHHHHHHH-TTS-HHHHHHHHHHHHHHHHHHHHHHHHH--

Solvent-accessible surface area (backbone atoms only — not comparable to full-atom values): 5140 Å² total; per-residue (Å²): 113,72,69,61,55,55,51,48,65,70,43,49,64,56,52,54,51,52,51,50,50,51,35,51,51,43,40,49,48,16,51,52,27,40,53,46,16,77,73,66,72,38,65,36,33,40,31,38,16,50,10,34,36,36,51,43,53,52,46,52,60,52,53,54,49,44,73,76,39,75,88,58,60,64,72,59,53,52,50,50,45,53,52,39,36,53,52,13,50,51,29,36,52,52,14,60,72,65,56,131